Protein AF-A0A1G3PHC2-F1 (afdb_monomer_lite)

Radius of gyration: 15.05 Å; chains: 1; bounding box: 43×31×34 Å

Sequence (150 aa):
MSLSVSLIQSIQYLSQYYQNGKGAIKGEHRRKIEVTEQPFGSINLDPLIKAWDASEKEWDYLVTINSTLVFIEIHPATQKNIQDIIEKYKSLQKFIQQKIPQILIPNLKNKYVWISTSGMHFPKSGKGYKLLQKLKKLKIDNPREYISIP

Foldseek 3Di:
DAPQVVLQCVQPLRVVQKDWDCVQPDPVCNVQEAEDDDGKIKGQFQVSLCVVPVVAQGFGMWMTDHQEIEGEHEEAADLVCLVVVVRNVVSVVVCCVPRPVS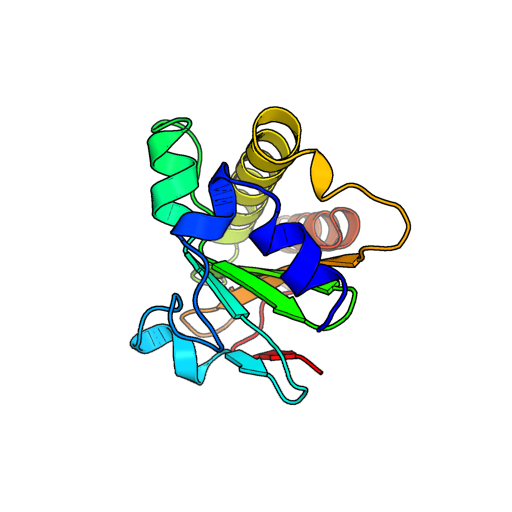QVDPSHHYAAEYEHPDDHDADPDDPSVVSVVVCVVVNYDRYHNHDYHD

pLDDT: mean 91.23, std 6.78, range [64.94, 98.12]

Structure (mmCIF, N/CA/C/O backbone):
data_AF-A0A1G3PHC2-F1
#
_entry.id   AF-A0A1G3PHC2-F1
#
loop_
_atom_site.group_PDB
_atom_site.id
_atom_site.type_symbol
_atom_site.label_atom_id
_atom_site.label_alt_id
_atom_site.label_comp_id
_atom_site.label_asym_id
_atom_site.label_entity_id
_atom_site.label_seq_id
_atom_site.pdbx_PDB_ins_code
_atom_site.Cartn_x
_atom_site.Cartn_y
_atom_site.Cartn_z
_atom_site.occupancy
_atom_site.B_iso_or_equiv
_atom_site.auth_seq_id
_atom_site.auth_comp_id
_atom_site.auth_asym_id
_atom_site.auth_atom_id
_atom_site.pdbx_PDB_model_num
ATOM 1 N N . MET A 1 1 ? -10.037 -5.383 19.199 1.00 64.94 1 MET A N 1
ATOM 2 C CA . MET A 1 1 ? -9.974 -4.933 17.788 1.00 64.94 1 MET A CA 1
ATOM 3 C C . MET A 1 1 ? -8.690 -4.131 17.616 1.00 64.94 1 MET A C 1
ATOM 5 O O . MET A 1 1 ? -8.364 -3.390 18.536 1.00 64.94 1 MET A O 1
ATOM 9 N N . SER A 1 2 ? -7.920 -4.324 16.542 1.00 84.44 2 SER A N 1
ATOM 10 C CA . SER A 1 2 ? -6.626 -3.641 16.360 1.00 84.44 2 SER A CA 1
ATOM 11 C C . SER A 1 2 ? -6.796 -2.176 15.924 1.00 84.44 2 SER A C 1
ATOM 13 O O . SER A 1 2 ? -7.797 -1.839 15.294 1.00 84.44 2 SER A O 1
ATOM 15 N N . LEU A 1 3 ? -5.819 -1.313 16.250 1.00 87.25 3 LEU A N 1
ATOM 16 C CA . LEU A 1 3 ? -5.851 0.134 15.957 1.00 87.25 3 LEU A CA 1
ATOM 17 C C . LEU A 1 3 ? -6.032 0.428 14.461 1.00 87.25 3 LEU A C 1
ATOM 19 O O . LEU A 1 3 ? -6.805 1.300 14.078 1.00 87.25 3 LEU A O 1
ATOM 23 N N . SER A 1 4 ? -5.307 -0.295 13.610 1.00 90.38 4 SER A N 1
ATOM 24 C CA . SER A 1 4 ? -5.391 -0.148 12.155 1.00 90.38 4 SER A CA 1
ATOM 25 C C . SER A 1 4 ? -6.760 -0.562 11.619 1.00 90.38 4 SER A C 1
ATOM 27 O O . SER A 1 4 ? -7.314 0.143 10.783 1.00 90.38 4 SER A O 1
ATOM 29 N N . VAL A 1 5 ? -7.331 -1.664 12.118 1.00 90.56 5 VAL A N 1
ATOM 30 C CA . VAL A 1 5 ? -8.654 -2.141 11.695 1.00 90.56 5 VAL A CA 1
ATOM 31 C C . VAL A 1 5 ? -9.735 -1.140 12.089 1.00 90.56 5 VAL A C 1
ATOM 33 O O . VAL A 1 5 ? -10.528 -0.750 11.236 1.00 90.56 5 VAL A O 1
ATOM 36 N N . SER A 1 6 ? -9.747 -0.682 13.345 1.00 91.00 6 SER A N 1
ATOM 37 C CA . SER A 1 6 ? -10.766 0.263 13.814 1.00 91.00 6 SER A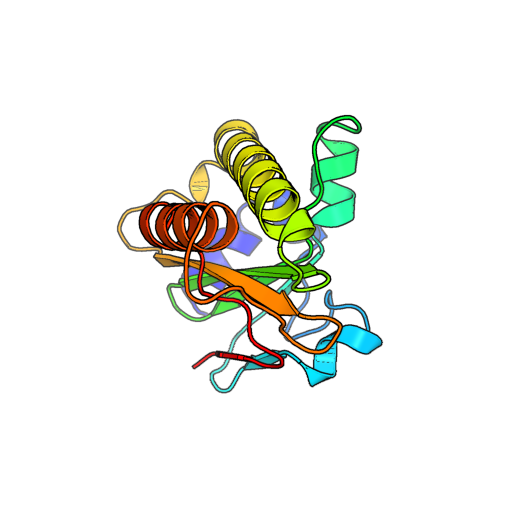 CA 1
ATOM 38 C C . SER A 1 6 ? -10.702 1.598 13.072 1.00 91.00 6 SER A C 1
ATOM 40 O O . SER A 1 6 ? -11.740 2.136 12.693 1.00 91.00 6 SER A O 1
ATOM 42 N N . LEU A 1 7 ? -9.496 2.109 12.803 1.00 93.94 7 LEU A N 1
ATOM 43 C CA . LEU A 1 7 ? -9.314 3.332 12.026 1.00 93.94 7 LEU A CA 1
ATOM 44 C C . LEU A 1 7 ? -9.797 3.172 10.580 1.00 93.94 7 LEU A C 1
ATOM 46 O O . LEU A 1 7 ? -10.488 4.034 10.054 1.00 93.94 7 LEU A O 1
ATOM 50 N N . ILE A 1 8 ? -9.451 2.070 9.921 1.00 94.62 8 ILE A N 1
ATOM 51 C CA . ILE A 1 8 ? -9.833 1.855 8.522 1.00 94.62 8 ILE A CA 1
ATOM 52 C C . ILE A 1 8 ? -11.347 1.683 8.384 1.00 94.62 8 ILE A C 1
ATOM 54 O O . ILE A 1 8 ? -11.940 2.196 7.438 1.00 94.62 8 ILE A O 1
ATOM 58 N N . GLN A 1 9 ? -11.987 1.031 9.353 1.00 93.00 9 GLN A N 1
ATOM 59 C CA . GLN A 1 9 ? -13.440 0.883 9.383 1.00 93.00 9 GLN A CA 1
ATOM 60 C C . GLN A 1 9 ? -14.184 2.183 9.723 1.00 93.00 9 GLN A C 1
ATOM 62 O O . GLN A 1 9 ? -15.343 2.318 9.335 1.00 93.00 9 GLN A O 1
ATOM 67 N N . SER A 1 10 ? -13.548 3.151 10.393 1.00 94.31 10 SER A N 1
ATOM 68 C CA . SER A 1 10 ? -14.163 4.463 10.647 1.00 94.31 10 SER A CA 1
ATOM 69 C C . SER A 1 10 ? -14.073 5.414 9.448 1.00 94.31 10 SER A C 1
ATOM 71 O O . SER A 1 10 ? -14.870 6.345 9.332 1.00 94.31 10 SER A O 1
ATOM 73 N N . ILE A 1 11 ? -13.144 5.174 8.518 1.00 94.62 11 ILE A N 1
ATOM 74 C CA . ILE A 1 11 ? -13.010 5.957 7.287 1.00 94.62 11 ILE A CA 1
ATOM 75 C C . ILE A 1 11 ? -14.015 5.432 6.257 1.00 94.62 11 ILE A C 1
ATOM 77 O O . ILE A 1 11 ? -13.762 4.426 5.598 1.00 94.62 11 ILE A O 1
ATOM 81 N N . GLN A 1 12 ? -15.131 6.144 6.061 1.00 92.31 12 GLN A N 1
ATOM 82 C CA . GLN A 1 12 ? -16.207 5.752 5.132 1.00 92.31 12 GLN A CA 1
ATOM 83 C C . GLN A 1 12 ? -15.702 5.409 3.719 1.00 92.31 12 GLN A C 1
ATOM 85 O O . GLN A 1 12 ? -16.199 4.486 3.077 1.00 92.31 12 GLN A O 1
ATOM 90 N N . TYR A 1 13 ? -14.684 6.129 3.237 1.00 91.88 13 TYR A N 1
ATOM 91 C CA . TYR A 1 13 ? -14.104 5.895 1.914 1.00 91.88 13 TYR A CA 1
ATOM 92 C C . TYR A 1 13 ? -13.461 4.502 1.778 1.00 91.88 13 TYR A C 1
ATOM 94 O O . TYR A 1 13 ? -13.440 3.940 0.688 1.00 91.88 13 TYR A O 1
ATOM 102 N N . LEU A 1 14 ? -12.967 3.932 2.881 1.00 94.88 14 LEU A N 1
ATOM 103 C CA . LEU A 1 14 ? -12.276 2.642 2.923 1.00 94.88 14 LEU A CA 1
ATOM 104 C C . LEU A 1 14 ? -13.149 1.516 3.477 1.00 94.88 14 LEU A C 1
ATOM 106 O O . LEU A 1 14 ? -13.042 0.382 3.015 1.00 94.88 14 LEU A O 1
ATOM 110 N N . SER A 1 15 ? -14.015 1.814 4.445 1.00 94.19 15 SER A N 1
ATOM 111 C CA . SER A 1 15 ? -14.763 0.812 5.207 1.00 94.19 15 SER A CA 1
ATOM 112 C C . SER A 1 15 ? -15.670 -0.058 4.338 1.00 94.19 15 SER A C 1
ATOM 114 O O . SER A 1 15 ? -15.744 -1.263 4.557 1.00 94.19 15 SER A O 1
ATOM 116 N N . GLN A 1 16 ? -16.279 0.513 3.297 1.00 93.69 16 GLN A N 1
ATOM 117 C CA . GLN A 1 16 ? -17.122 -0.223 2.345 1.00 93.69 16 GLN A CA 1
ATOM 118 C C . GLN A 1 16 ? -16.347 -1.244 1.488 1.00 93.69 16 GLN A C 1
ATOM 120 O O . GLN A 1 16 ? -16.941 -2.174 0.950 1.00 93.69 16 GLN A O 1
ATOM 125 N N . TYR A 1 17 ? -15.026 -1.081 1.359 1.00 95.75 17 TYR A N 1
ATOM 126 C CA . TYR A 1 17 ? -14.146 -1.974 0.595 1.00 95.75 17 TYR A CA 1
ATOM 127 C C . TYR A 1 17 ? -13.315 -2.897 1.490 1.00 95.75 17 TYR A C 1
ATOM 129 O O . TYR A 1 17 ? -12.583 -3.756 0.990 1.00 95.75 17 TYR A O 1
ATOM 137 N N . TYR A 1 18 ? -13.408 -2.712 2.807 1.00 96.62 18 TYR A N 1
ATOM 138 C CA . TYR A 1 18 ? -12.699 -3.517 3.782 1.00 96.62 18 TYR A CA 1
ATOM 139 C C . TYR A 1 18 ? -13.253 -4.938 3.809 1.00 96.62 18 TYR A C 1
ATOM 141 O O . TYR A 1 18 ? -14.455 -5.159 3.941 1.00 96.62 18 TYR A O 1
ATOM 149 N N . GLN A 1 19 ? -12.353 -5.913 3.747 1.00 97.12 19 GLN A N 1
ATOM 150 C CA . GLN A 1 19 ? -12.692 -7.315 3.932 1.00 97.12 19 GLN A CA 1
ATOM 151 C C . GLN A 1 19 ? -11.822 -7.931 5.022 1.00 97.12 19 GLN A C 1
ATOM 153 O O . GLN A 1 19 ? -10.610 -7.707 5.068 1.00 97.12 19 GLN A O 1
ATOM 158 N N . ASN A 1 20 ? -12.435 -8.753 5.875 1.00 95.69 20 ASN A N 1
ATOM 159 C CA . ASN A 1 20 ? -11.710 -9.530 6.878 1.00 95.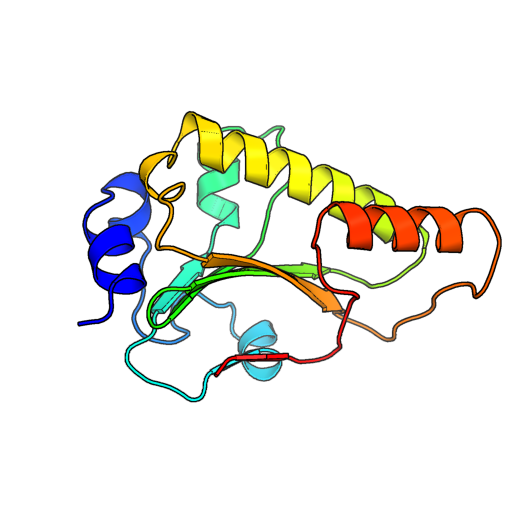69 20 ASN A CA 1
ATOM 160 C C . ASN A 1 20 ? -10.691 -10.463 6.202 1.00 95.69 20 ASN A C 1
ATOM 162 O O . ASN A 1 20 ? -10.953 -11.055 5.148 1.00 95.69 20 ASN A O 1
ATOM 166 N N . GLY A 1 21 ? -9.518 -10.611 6.816 1.00 95.62 21 GLY A N 1
ATOM 167 C CA . GLY A 1 21 ? -8.438 -11.428 6.275 1.00 95.62 21 GLY A CA 1
ATOM 168 C C . GLY A 1 21 ? -7.991 -10.977 4.877 1.00 95.62 21 GLY A C 1
ATOM 169 O O . GLY A 1 21 ? -7.880 -9.787 4.586 1.00 95.62 21 GLY A O 1
ATOM 170 N N . LYS A 1 22 ? -7.736 -11.939 3.979 1.00 96.62 22 LYS A N 1
ATOM 171 C CA . LYS A 1 22 ? -7.286 -11.701 2.588 1.00 96.62 22 LYS A CA 1
ATOM 172 C C . LYS A 1 22 ? -8.439 -11.532 1.586 1.00 96.62 22 LYS A C 1
ATOM 174 O O . LYS A 1 22 ? -8.221 -11.726 0.389 1.00 96.62 22 LYS A O 1
ATOM 179 N N . GLY A 1 23 ? -9.660 -11.244 2.045 1.00 96.94 23 GLY A N 1
ATOM 180 C CA . GLY A 1 23 ? -10.854 -11.221 1.193 1.00 96.94 23 GLY A CA 1
ATOM 181 C C . GLY A 1 23 ? -10.700 -10.344 -0.055 1.00 96.94 23 GLY A C 1
ATOM 182 O O . GLY A 1 23 ? -10.982 -10.806 -1.161 1.00 96.94 23 GLY A O 1
ATOM 183 N N . ALA A 1 24 ? -10.129 -9.146 0.098 1.00 97.06 24 ALA A N 1
ATOM 184 C CA . ALA A 1 24 ? -9.963 -8.191 -0.997 1.00 97.06 24 ALA A CA 1
ATOM 185 C C . ALA A 1 24 ? -8.767 -8.492 -1.923 1.00 97.06 24 ALA A C 1
ATOM 187 O O . ALA A 1 24 ? -8.628 -7.876 -2.978 1.00 97.06 24 ALA A O 1
ATOM 188 N N . ILE A 1 25 ? -7.892 -9.434 -1.556 1.00 97.12 25 ILE A N 1
ATOM 189 C CA . ILE A 1 25 ? -6.709 -9.789 -2.348 1.00 97.12 25 ILE A CA 1
ATOM 190 C C . ILE A 1 25 ? -7.116 -10.769 -3.453 1.00 97.12 25 ILE A C 1
ATOM 192 O O . ILE A 1 25 ? -7.692 -11.825 -3.163 1.00 97.12 25 ILE A O 1
ATOM 196 N N . LYS A 1 26 ? -6.774 -10.457 -4.714 1.00 95.50 26 LYS A N 1
ATOM 197 C CA . LYS A 1 26 ? -7.032 -11.332 -5.875 1.00 95.50 26 LYS A CA 1
ATOM 198 C C . LYS A 1 26 ? -6.430 -12.726 -5.650 1.00 95.50 26 LYS A C 1
ATOM 200 O O . LYS A 1 26 ? -5.328 -12.856 -5.118 1.00 95.50 26 LYS A O 1
ATOM 205 N N . GLY A 1 27 ? -7.148 -13.778 -6.054 1.00 93.81 27 GLY A N 1
ATOM 206 C CA . GLY A 1 27 ? -6.811 -15.172 -5.721 1.00 93.81 27 GLY A CA 1
ATOM 207 C C . GLY A 1 27 ? -5.375 -15.575 -6.076 1.00 93.81 27 GLY A C 1
ATOM 208 O O . GLY A 1 27 ? -4.676 -16.172 -5.259 1.00 93.81 27 GLY A O 1
ATOM 209 N N . GLU A 1 28 ? -4.896 -15.163 -7.249 1.00 92.31 28 GLU A N 1
ATOM 210 C CA . GLU A 1 28 ? -3.537 -15.441 -7.731 1.00 92.31 28 GLU A CA 1
ATOM 211 C C . GLU A 1 28 ? -2.426 -14.790 -6.885 1.00 92.31 28 GLU A C 1
ATOM 213 O O . GLU A 1 28 ? -1.300 -15.290 -6.835 1.00 92.31 28 GLU A O 1
ATOM 218 N N . HIS A 1 29 ? -2.753 -13.722 -6.159 1.00 95.12 29 HIS A N 1
ATOM 219 C CA . HIS A 1 29 ? -1.837 -12.970 -5.308 1.00 95.12 29 HIS A CA 1
ATOM 220 C C . HIS A 1 29 ? -1.820 -13.456 -3.857 1.00 95.12 29 HIS A C 1
ATOM 222 O O . HIS A 1 29 ? -0.816 -13.290 -3.164 1.00 95.12 29 HIS A O 1
ATOM 228 N N . ARG A 1 30 ? -2.894 -14.107 -3.390 1.00 94.38 30 ARG A N 1
ATOM 229 C CA . ARG A 1 30 ? -3.044 -14.534 -1.984 1.00 94.38 30 ARG A CA 1
ATOM 230 C C . ARG A 1 30 ? -1.904 -15.420 -1.487 1.00 94.38 30 ARG A C 1
ATOM 232 O O . ARG A 1 30 ? -1.542 -15.331 -0.317 1.00 94.38 30 ARG A O 1
ATOM 239 N N . ARG A 1 31 ? -1.333 -16.252 -2.366 1.00 93.31 31 ARG A N 1
ATOM 240 C CA . ARG A 1 31 ? -0.211 -17.153 -2.043 1.00 93.31 31 ARG A CA 1
ATOM 241 C C . ARG A 1 31 ? 1.120 -16.432 -1.807 1.00 93.31 31 ARG A C 1
ATOM 243 O O . ARG A 1 31 ? 2.027 -17.023 -1.244 1.00 93.31 31 ARG A O 1
ATOM 250 N N . LYS A 1 32 ? 1.247 -15.176 -2.246 1.00 94.44 32 LYS A N 1
ATOM 251 C CA . LYS A 1 32 ? 2.467 -14.365 -2.093 1.00 94.44 32 LYS A CA 1
ATOM 252 C C . LYS A 1 32 ? 2.480 -13.537 -0.807 1.00 94.44 32 LYS A C 1
ATOM 254 O O . LYS A 1 32 ? 3.505 -12.951 -0.479 1.00 94.44 32 LYS A O 1
ATOM 259 N N . ILE A 1 33 ? 1.352 -13.455 -0.104 1.00 95.50 33 ILE A N 1
ATOM 260 C CA . ILE A 1 33 ? 1.188 -12.631 1.093 1.00 95.50 33 ILE A CA 1
ATOM 261 C C . ILE A 1 33 ? 0.762 -13.554 2.217 1.00 95.50 33 ILE A C 1
ATOM 263 O O . ILE A 1 33 ? -0.356 -14.058 2.201 1.00 95.50 33 ILE A O 1
ATOM 267 N N . GLU A 1 34 ? 1.623 -13.772 3.194 1.00 95.44 34 GLU A N 1
ATOM 268 C CA . GLU A 1 34 ? 1.301 -14.435 4.449 1.00 95.44 34 GLU A CA 1
ATOM 269 C C . GLU A 1 34 ? 1.109 -13.384 5.543 1.00 95.44 34 GLU A C 1
ATOM 271 O O . GLU A 1 34 ? 1.783 -12.355 5.548 1.00 95.44 34 GLU A O 1
ATOM 276 N N . VAL A 1 35 ? 0.143 -13.620 6.429 1.00 94.31 35 VAL A N 1
ATOM 277 C CA . VAL A 1 35 ? -0.137 -12.758 7.579 1.00 94.31 35 VAL A CA 1
ATOM 278 C C . VAL A 1 35 ? -0.361 -13.673 8.771 1.00 94.31 35 VAL A C 1
ATOM 280 O O . VAL A 1 35 ? -1.231 -14.545 8.687 1.00 94.31 35 VAL A O 1
ATOM 283 N N . THR A 1 36 ? 0.444 -13.525 9.820 1.00 92.69 36 THR A N 1
ATOM 284 C CA . THR A 1 36 ? 0.481 -14.492 10.926 1.00 92.69 36 THR A CA 1
ATOM 285 C C . THR A 1 36 ? -0.389 -14.092 12.109 1.00 92.69 36 THR A C 1
ATOM 287 O O . THR A 1 36 ? -1.055 -14.946 12.691 1.00 92.69 36 THR A O 1
ATOM 290 N N . GLU A 1 37 ? -0.444 -12.809 12.449 1.00 92.25 37 GLU A N 1
ATOM 291 C CA . GLU A 1 37 ? -1.227 -12.298 13.564 1.00 92.25 37 GLU A CA 1
ATOM 292 C C . GLU A 1 37 ? -2.644 -11.915 13.128 1.00 92.25 37 GLU A C 1
ATOM 294 O O . GLU A 1 37 ? -2.949 -11.606 11.971 1.00 92.25 37 GLU A O 1
ATOM 299 N N . GLN A 1 38 ? -3.546 -11.965 14.103 1.00 90.31 38 GLN A N 1
ATOM 300 C CA . GLN A 1 38 ? -4.965 -11.679 13.954 1.00 90.31 38 GLN A CA 1
ATOM 301 C C . GLN A 1 38 ? -5.399 -10.681 15.037 1.00 90.31 38 GLN A C 1
ATOM 303 O O . GLN A 1 38 ? -4.848 -10.702 16.138 1.00 90.31 38 GLN A O 1
ATOM 308 N N . PRO A 1 39 ? -6.424 -9.847 14.790 1.00 92.25 39 PRO A N 1
ATOM 309 C CA . PRO A 1 39 ? -7.192 -9.744 13.551 1.00 92.25 39 PRO A CA 1
ATOM 310 C C . PRO A 1 39 ? -6.498 -8.867 12.498 1.00 92.25 39 PRO A C 1
ATOM 312 O O . PRO A 1 39 ? -5.935 -7.816 12.823 1.00 92.25 39 PRO A O 1
ATOM 315 N N . PHE A 1 40 ? -6.637 -9.252 11.227 1.00 95.88 40 PHE A N 1
ATOM 316 C CA . PHE A 1 40 ? -6.225 -8.439 10.083 1.00 95.88 40 PHE A CA 1
ATOM 317 C C . PHE A 1 40 ? -7.317 -8.338 9.013 1.00 95.88 40 PHE A C 1
ATOM 319 O O . PHE A 1 40 ? -8.260 -9.132 8.974 1.00 95.88 40 PHE A O 1
ATOM 326 N N . GLY A 1 41 ? -7.173 -7.367 8.113 1.00 96.75 41 GLY A N 1
ATOM 327 C CA . GLY A 1 41 ? -8.024 -7.246 6.931 1.00 96.75 41 GLY A CA 1
ATOM 328 C C . GLY A 1 41 ? -7.301 -6.659 5.736 1.00 96.75 41 GLY A C 1
ATOM 329 O O . GLY A 1 41 ? -6.128 -6.288 5.822 1.00 96.75 41 GLY A O 1
ATOM 330 N N . SER A 1 42 ? -8.004 -6.603 4.611 1.00 98.12 42 SER A N 1
ATOM 331 C CA . SER A 1 42 ? -7.464 -6.160 3.332 1.00 98.12 42 SER A CA 1
ATOM 332 C C . SER A 1 42 ? -8.441 -5.286 2.552 1.00 98.12 42 SER A C 1
ATOM 334 O O . SER A 1 42 ? -9.657 -5.409 2.689 1.00 98.12 42 SER A O 1
ATOM 336 N N . ILE A 1 43 ? -7.878 -4.419 1.713 1.00 98.12 43 ILE A N 1
ATOM 337 C CA . ILE A 1 43 ? -8.572 -3.570 0.741 1.00 98.12 43 ILE A CA 1
ATOM 338 C C . ILE A 1 43 ? -7.836 -3.682 -0.596 1.00 98.12 43 ILE A C 1
ATOM 340 O O . ILE A 1 43 ? -6.605 -3.659 -0.631 1.00 98.12 43 ILE A O 1
ATOM 344 N N . ASN A 1 44 ? -8.591 -3.783 -1.690 1.00 97.44 44 ASN A N 1
ATOM 345 C CA . ASN A 1 44 ? -8.083 -3.612 -3.049 1.00 97.44 44 ASN A CA 1
ATOM 346 C C . ASN A 1 44 ? -8.119 -2.119 -3.385 1.00 97.44 44 ASN A C 1
ATOM 348 O O . ASN A 1 44 ? -9.205 -1.552 -3.447 1.00 97.44 44 ASN A O 1
ATOM 352 N N . LEU A 1 45 ? -6.959 -1.485 -3.543 1.00 96.69 45 LEU A N 1
ATOM 353 C CA . LEU A 1 45 ? -6.842 -0.039 -3.745 1.00 96.69 45 LEU A CA 1
ATOM 354 C C . LEU A 1 45 ? -6.991 0.378 -5.212 1.00 96.69 45 LEU A C 1
ATOM 356 O O . LEU A 1 45 ? -7.381 1.517 -5.458 1.00 96.69 45 LEU A O 1
ATOM 360 N N . ASP A 1 46 ? -6.745 -0.527 -6.161 1.00 93.00 46 ASP A N 1
ATOM 361 C CA . ASP A 1 46 ? -6.882 -0.287 -7.604 1.00 93.00 46 ASP A CA 1
ATOM 362 C C . ASP A 1 46 ? -8.217 0.412 -7.966 1.00 93.00 46 ASP A C 1
ATOM 364 O O . ASP A 1 46 ? -8.185 1.554 -8.440 1.00 93.00 46 ASP A O 1
ATOM 368 N N . PRO A 1 47 ? -9.402 -0.161 -7.659 1.00 93.00 47 PRO A N 1
ATOM 369 C CA . PRO A 1 47 ? -10.671 0.480 -8.002 1.00 93.00 47 PRO A CA 1
ATOM 370 C C . PRO A 1 47 ? -10.887 1.824 -7.293 1.00 93.00 47 PRO A C 1
ATOM 372 O O . PRO A 1 47 ? -11.558 2.694 -7.842 1.00 93.00 47 PRO A O 1
ATOM 375 N N . LEU A 1 48 ? -10.317 2.025 -6.100 1.00 94.50 48 LEU A N 1
ATOM 376 C CA . LEU A 1 48 ? -10.465 3.273 -5.344 1.00 94.50 48 LEU A CA 1
ATOM 377 C C . LEU A 1 48 ? -9.627 4.393 -5.962 1.00 94.50 48 LEU A C 1
ATOM 379 O O . LEU A 1 48 ? -10.111 5.513 -6.101 1.00 94.50 48 LEU A O 1
ATOM 383 N N . ILE A 1 49 ? -8.384 4.091 -6.343 1.00 93.38 49 ILE A N 1
ATOM 384 C CA .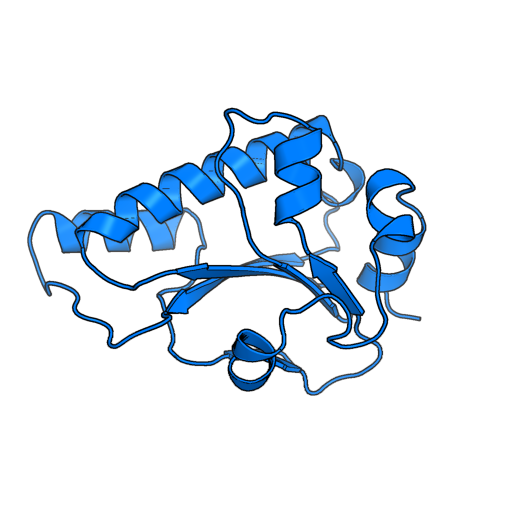 ILE A 1 49 ? -7.490 5.056 -6.988 1.00 93.38 49 ILE A CA 1
ATOM 385 C C . ILE A 1 49 ? -8.049 5.425 -8.363 1.00 93.38 49 ILE A C 1
ATOM 387 O O . ILE A 1 49 ? -8.169 6.612 -8.651 1.00 93.38 49 ILE A O 1
ATOM 391 N N . LYS A 1 50 ? -8.505 4.443 -9.154 1.00 92.12 50 LYS A N 1
ATOM 392 C CA . LYS A 1 50 ? -9.168 4.689 -10.446 1.00 92.12 50 LYS A CA 1
ATOM 393 C C . LYS A 1 50 ? -10.428 5.547 -10.326 1.00 92.12 50 LYS A C 1
ATOM 395 O O . LYS A 1 50 ? -10.656 6.414 -11.164 1.00 92.12 50 LYS A O 1
ATOM 400 N N . ALA A 1 51 ? -11.258 5.296 -9.312 1.00 92.81 51 ALA A N 1
ATOM 401 C CA . ALA A 1 51 ? -12.476 6.072 -9.080 1.00 92.81 51 ALA A CA 1
ATOM 402 C C . ALA A 1 51 ? -12.179 7.498 -8.592 1.00 92.81 51 ALA A C 1
ATOM 404 O O . ALA A 1 51 ? -12.975 8.406 -8.828 1.00 92.81 51 ALA A O 1
ATOM 405 N N . TRP A 1 52 ? -11.055 7.703 -7.900 1.00 93.81 52 TRP A N 1
ATOM 406 C CA . TRP A 1 52 ? -10.595 9.031 -7.505 1.00 93.81 52 TRP A CA 1
ATOM 407 C C . TRP A 1 52 ? -10.032 9.821 -8.691 1.00 93.81 52 TRP A C 1
ATOM 409 O O . TRP A 1 52 ? -10.443 10.965 -8.889 1.00 93.81 52 TRP A O 1
ATOM 419 N N . ASP A 1 53 ? -9.110 9.228 -9.450 1.00 92.19 53 ASP A N 1
ATOM 420 C CA . ASP A 1 53 ? -8.492 9.825 -10.631 1.00 92.19 53 ASP A CA 1
ATOM 421 C C . ASP A 1 53 ? -8.018 8.721 -11.588 1.00 92.19 53 ASP A C 1
ATOM 423 O O . ASP A 1 53 ? -7.037 8.021 -11.333 1.00 92.19 53 ASP A O 1
ATOM 427 N N . ALA A 1 54 ? -8.704 8.582 -12.724 1.00 90.69 54 ALA A N 1
ATOM 428 C CA . ALA A 1 54 ? -8.406 7.557 -13.722 1.00 90.69 54 ALA A CA 1
ATOM 429 C C . ALA A 1 54 ? -7.045 7.745 -14.426 1.00 90.69 54 ALA A C 1
ATOM 431 O O . ALA A 1 54 ? -6.585 6.830 -15.110 1.00 90.69 54 ALA A O 1
ATOM 432 N N . SER A 1 55 ? -6.413 8.918 -14.298 1.00 89.06 55 SER A N 1
ATOM 433 C CA . SER A 1 55 ? -5.085 9.192 -14.856 1.00 89.06 55 SER A CA 1
ATOM 434 C C . SER A 1 55 ? -3.938 8.774 -13.929 1.00 89.06 55 SER A C 1
ATOM 436 O O . SER A 1 55 ? -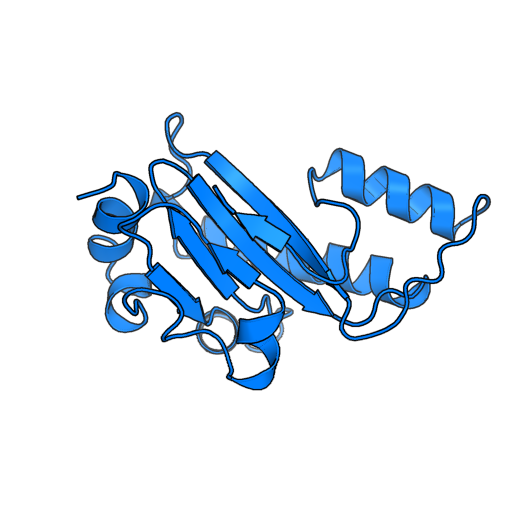2.803 8.603 -14.388 1.00 89.06 55 SER A O 1
ATOM 438 N N . GLU A 1 56 ? -4.218 8.593 -12.637 1.00 89.94 56 GLU A N 1
ATOM 439 C CA . GLU A 1 56 ? -3.223 8.208 -11.641 1.00 89.94 56 GLU A CA 1
ATOM 440 C C . GLU A 1 56 ? -2.888 6.713 -11.733 1.00 89.94 56 GLU A C 1
ATOM 442 O O . GLU A 1 56 ? -3.678 5.876 -12.174 1.00 89.94 56 GLU A O 1
ATOM 447 N N . LYS A 1 57 ? -1.665 6.357 -11.331 1.00 90.38 57 LYS A N 1
ATOM 448 C CA . LYS A 1 57 ? -1.206 4.970 -11.374 1.00 90.38 57 LYS A CA 1
ATOM 449 C C . LYS A 1 57 ? -1.720 4.202 -10.158 1.00 90.38 57 LYS A C 1
ATOM 451 O O . LYS A 1 57 ? -1.618 4.660 -9.023 1.00 90.38 57 LYS A O 1
ATOM 456 N N . GLU A 1 58 ? -2.225 3.003 -10.414 1.00 91.75 58 GLU A N 1
ATOM 457 C CA . GLU A 1 58 ? -2.790 2.122 -9.393 1.00 91.75 58 GLU A CA 1
ATOM 458 C C . GLU A 1 58 ? -1.734 1.603 -8.415 1.00 91.75 58 GLU A C 1
ATOM 460 O O . GLU A 1 58 ? -0.578 1.371 -8.784 1.00 91.75 58 GLU A O 1
ATOM 465 N N . TRP A 1 59 ? -2.184 1.364 -7.187 1.00 96.00 59 TRP A N 1
ATOM 466 C CA . TRP A 1 59 ? -1.501 0.557 -6.185 1.00 96.00 59 TRP A CA 1
ATOM 467 C C . TRP A 1 59 ? -2.421 -0.603 -5.820 1.00 96.00 59 TRP A C 1
ATOM 469 O O . TRP A 1 59 ? -3.625 -0.388 -5.692 1.00 96.00 59 TRP A O 1
ATOM 479 N N . ASP A 1 60 ? -1.896 -1.815 -5.656 1.00 96.81 60 ASP A N 1
ATOM 480 C CA . ASP A 1 60 ? -2.780 -2.983 -5.594 1.00 96.81 60 ASP A CA 1
ATOM 481 C C . ASP A 1 60 ? -3.556 -3.126 -4.275 1.00 96.81 60 ASP A C 1
ATOM 483 O O . ASP A 1 60 ? -4.787 -3.150 -4.275 1.00 96.81 60 ASP A O 1
ATOM 487 N N . TYR A 1 61 ? -2.869 -3.257 -3.136 1.00 98.06 61 TYR A N 1
ATOM 488 C CA . TYR A 1 61 ? -3.524 -3.634 -1.878 1.00 98.06 61 TYR A CA 1
ATOM 489 C C . TYR A 1 61 ? -3.085 -2.799 -0.684 1.00 98.06 61 TYR A C 1
ATOM 491 O O . TYR A 1 61 ? -1.957 -2.311 -0.597 1.00 98.06 61 TYR A O 1
ATOM 499 N N . LEU A 1 62 ? -3.980 -2.735 0.296 1.00 97.81 62 LEU A N 1
ATOM 500 C CA . LEU A 1 62 ? -3.699 -2.336 1.665 1.00 97.81 62 LEU A CA 1
ATOM 501 C C . LEU A 1 62 ? -4.074 -3.486 2.602 1.00 97.81 62 LEU A C 1
ATOM 503 O O . LEU A 1 62 ? -5.181 -4.010 2.519 1.00 97.81 62 LEU A O 1
ATOM 507 N N . VAL A 1 63 ? -3.171 -3.852 3.509 1.00 97.75 63 VAL A N 1
ATOM 508 C CA . VAL A 1 63 ? -3.404 -4.805 4.601 1.00 97.75 63 VAL A CA 1
ATOM 509 C C . VAL A 1 63 ? -3.304 -4.080 5.940 1.00 97.75 63 VAL A C 1
ATOM 511 O O . VAL A 1 63 ? -2.363 -3.324 6.177 1.00 97.75 63 VAL A O 1
ATOM 514 N N . THR A 1 64 ? -4.270 -4.314 6.824 1.00 96.50 64 THR A N 1
ATOM 515 C CA . THR A 1 64 ? -4.349 -3.695 8.154 1.00 96.50 64 THR A CA 1
ATOM 516 C C . THR A 1 64 ? -4.006 -4.731 9.216 1.00 96.50 64 THR A C 1
ATOM 518 O O . THR A 1 64 ? -4.693 -5.750 9.293 1.00 96.50 64 THR A O 1
ATOM 521 N N . ILE A 1 65 ? -2.998 -4.482 10.048 1.00 94.75 65 ILE A N 1
ATOM 522 C CA . ILE A 1 65 ? -2.618 -5.391 11.134 1.00 94.75 65 ILE A CA 1
ATOM 523 C C . ILE A 1 65 ? -2.062 -4.618 12.326 1.00 94.75 65 ILE A C 1
ATOM 525 O O . ILE A 1 65 ? -1.191 -3.761 12.173 1.00 94.75 65 ILE A O 1
ATOM 529 N N . ASN A 1 66 ? -2.572 -4.887 13.530 1.00 92.62 66 ASN A N 1
ATOM 530 C CA . ASN A 1 66 ? -2.178 -4.178 14.755 1.00 92.62 66 ASN A CA 1
ATOM 531 C C . ASN A 1 66 ? -2.194 -2.653 14.573 1.00 92.62 66 ASN A C 1
ATOM 533 O O . ASN A 1 66 ? -3.241 -2.086 14.268 1.00 92.62 66 ASN A O 1
ATOM 537 N N . SER A 1 67 ? -1.040 -2.000 14.705 1.00 94.12 67 SER A N 1
ATOM 538 C CA . SER A 1 67 ? -0.839 -0.564 14.474 1.00 94.12 67 SER A CA 1
ATOM 539 C C . SER A 1 67 ? -0.080 -0.283 13.169 1.00 94.12 67 SER A C 1
ATOM 541 O O . SER A 1 67 ? 0.673 0.686 13.082 1.00 94.12 67 SER A O 1
ATOM 543 N N . THR A 1 68 ? -0.223 -1.153 12.166 1.00 95.38 68 THR A N 1
ATOM 544 C CA . THR A 1 68 ? 0.483 -1.072 10.882 1.00 95.38 68 THR A CA 1
ATOM 545 C C . THR A 1 68 ? -0.485 -1.168 9.702 1.00 95.38 68 THR A C 1
ATOM 547 O O . THR A 1 68 ? -1.357 -2.033 9.652 1.00 95.38 68 THR A O 1
ATOM 550 N N . LEU A 1 69 ? -0.281 -0.293 8.723 1.00 97.06 69 LEU A N 1
ATOM 551 C CA . LEU A 1 69 ? -0.834 -0.374 7.380 1.00 97.06 69 LEU A CA 1
ATOM 552 C C . LEU A 1 69 ? 0.273 -0.824 6.428 1.00 97.06 69 LEU A C 1
ATOM 554 O O . LEU A 1 69 ? 1.315 -0.174 6.318 1.00 97.06 69 LEU A O 1
ATOM 558 N N . VAL A 1 70 ? 0.067 -1.951 5.755 1.00 97.50 70 VAL A N 1
ATOM 559 C CA . VAL A 1 70 ? 1.006 -2.496 4.774 1.00 97.50 70 VAL A CA 1
ATOM 560 C C . VAL A 1 70 ? 0.416 -2.303 3.385 1.00 97.50 70 VAL A C 1
ATOM 562 O O . VAL A 1 70 ? -0.520 -2.994 2.991 1.00 97.50 70 VAL A O 1
ATOM 565 N N . PHE A 1 71 ? 0.967 -1.349 2.647 1.00 98.00 71 PHE A N 1
ATOM 566 C CA . PHE A 1 71 ? 0.648 -1.092 1.251 1.00 98.00 71 PHE A CA 1
ATOM 567 C C . PHE A 1 71 ? 1.474 -2.033 0.383 1.00 98.00 71 PHE A C 1
ATOM 569 O O . PHE A 1 71 ? 2.702 -1.989 0.419 1.00 98.00 71 PHE A O 1
ATOM 576 N N . ILE A 1 72 ? 0.809 -2.885 -0.390 1.00 97.81 72 ILE A N 1
ATOM 577 C CA . ILE A 1 72 ? 1.443 -3.946 -1.171 1.00 97.81 72 ILE A CA 1
ATOM 578 C C . ILE A 1 72 ? 1.187 -3.690 -2.647 1.00 97.81 72 ILE A C 1
ATOM 580 O O . ILE A 1 72 ? 0.038 -3.593 -3.062 1.00 97.81 72 ILE A O 1
ATOM 584 N N . GLU A 1 73 ? 2.264 -3.615 -3.412 1.00 97.06 73 GLU A N 1
ATOM 585 C CA . GLU A 1 73 ? 2.255 -3.541 -4.867 1.00 97.06 73 GLU A CA 1
ATOM 586 C C . GLU A 1 73 ? 2.762 -4.858 -5.445 1.00 97.06 73 GLU A C 1
ATOM 588 O O . GLU A 1 73 ? 3.812 -5.351 -5.027 1.00 97.06 73 GLU A O 1
ATOM 593 N N . ILE A 1 74 ? 2.048 -5.425 -6.412 1.00 95.19 74 ILE A N 1
ATOM 594 C CA . ILE A 1 74 ? 2.399 -6.669 -7.089 1.00 95.19 74 ILE A CA 1
ATOM 595 C C . ILE A 1 74 ? 2.710 -6.363 -8.552 1.00 95.19 74 ILE A C 1
ATOM 597 O O . ILE A 1 74 ? 1.835 -6.171 -9.390 1.00 95.19 74 ILE A O 1
ATOM 601 N N . HIS A 1 75 ? 3.999 -6.335 -8.883 1.00 93.06 75 HIS A N 1
ATOM 602 C CA . HIS A 1 75 ? 4.444 -5.846 -10.185 1.00 93.06 75 HIS A CA 1
ATOM 603 C C . HIS A 1 75 ? 5.757 -6.506 -10.625 1.00 93.06 75 HIS A C 1
ATOM 605 O O . HIS A 1 75 ? 6.595 -6.774 -9.762 1.00 93.06 75 HIS A O 1
ATOM 611 N N . PRO A 1 76 ? 5.999 -6.753 -11.927 1.00 90.88 76 PRO A N 1
ATOM 612 C CA . PRO A 1 76 ? 7.249 -7.351 -12.397 1.00 90.88 76 PRO A CA 1
ATOM 613 C C . PRO A 1 76 ? 8.493 -6.594 -11.923 1.00 90.88 76 PRO A C 1
ATOM 615 O O . PRO A 1 76 ? 8.569 -5.375 -12.048 1.00 90.88 76 PRO A O 1
ATOM 618 N N . ALA A 1 77 ? 9.495 -7.315 -11.421 1.00 85.75 77 ALA A N 1
ATOM 619 C CA . ALA A 1 77 ? 10.718 -6.748 -10.857 1.00 85.75 77 ALA A CA 1
ATOM 620 C C . ALA A 1 77 ? 11.886 -6.696 -11.852 1.00 85.75 77 ALA A C 1
ATOM 622 O O . ALA A 1 77 ? 12.899 -7.382 -11.693 1.00 85.75 77 ALA A O 1
ATOM 623 N N . THR A 1 78 ? 11.755 -5.844 -12.874 1.00 81.69 78 THR A N 1
ATOM 624 C CA . THR A 1 78 ? 12.855 -5.516 -13.798 1.00 81.69 78 THR A CA 1
ATOM 625 C C . THR A 1 78 ? 13.354 -4.082 -13.601 1.00 81.69 78 THR A C 1
ATOM 627 O O . THR A 1 78 ? 12.690 -3.250 -12.982 1.00 81.69 78 THR A O 1
ATOM 630 N N . GLN A 1 79 ? 14.522 -3.748 -14.163 1.00 75.38 79 GLN A N 1
ATOM 631 C CA . GLN A 1 79 ? 15.067 -2.387 -14.098 1.00 75.38 79 GLN A CA 1
ATOM 632 C C . GLN A 1 79 ? 14.099 -1.320 -14.642 1.00 75.38 79 GLN A C 1
ATOM 634 O O . GLN A 1 79 ? 14.057 -0.218 -14.093 1.00 75.38 79 GLN A O 1
ATOM 639 N N . LYS A 1 80 ? 13.339 -1.625 -15.704 1.00 78.06 80 LYS A N 1
ATOM 640 C CA . LYS A 1 80 ? 12.374 -0.681 -16.297 1.00 78.06 80 LYS A CA 1
ATOM 641 C C . LYS A 1 80 ? 11.232 -0.377 -15.322 1.00 78.06 80 LYS A C 1
ATOM 643 O O . LYS A 1 80 ? 10.844 0.776 -15.184 1.00 78.06 80 LYS A O 1
ATOM 648 N N . ASN A 1 81 ? 10.810 -1.382 -14.558 1.00 86.31 81 ASN A N 1
ATOM 649 C CA . ASN A 1 81 ? 9.699 -1.277 -13.617 1.00 86.31 81 ASN A CA 1
ATOM 650 C C . ASN A 1 81 ? 10.018 -0.468 -12.354 1.00 86.31 81 ASN A C 1
ATOM 652 O O . ASN A 1 81 ? 9.100 -0.054 -11.656 1.00 86.31 81 ASN A O 1
ATOM 656 N N . ILE A 1 82 ? 11.293 -0.203 -12.034 1.00 87.06 82 ILE A N 1
ATOM 657 C CA . ILE A 1 82 ? 11.616 0.595 -10.838 1.00 87.06 82 ILE A CA 1
ATOM 658 C C . ILE A 1 82 ? 11.033 2.010 -10.957 1.00 87.06 82 ILE A C 1
ATOM 660 O O . ILE A 1 82 ? 10.567 2.574 -9.968 1.00 87.06 82 ILE A O 1
ATOM 664 N N . GLN A 1 83 ? 11.062 2.592 -12.159 1.00 88.50 83 GLN A N 1
ATOM 665 C CA . GLN A 1 83 ? 10.473 3.907 -12.394 1.00 88.50 83 GLN A CA 1
ATOM 666 C C . GLN A 1 83 ? 8.945 3.856 -12.244 1.00 88.50 83 GLN A C 1
ATOM 668 O O . GLN A 1 83 ? 8.393 4.712 -11.554 1.00 88.50 83 GLN A O 1
ATOM 673 N N . ASP A 1 84 ? 8.300 2.814 -12.775 1.00 91.50 84 ASP A N 1
ATOM 674 C CA . ASP A 1 84 ? 6.854 2.598 -12.638 1.00 91.50 84 ASP A CA 1
ATOM 675 C C . ASP A 1 84 ? 6.440 2.492 -11.163 1.00 91.50 84 ASP A C 1
ATOM 677 O O . ASP A 1 84 ? 5.487 3.141 -10.742 1.00 91.50 84 ASP A O 1
ATOM 681 N N . ILE A 1 85 ? 7.199 1.757 -10.341 1.00 93.31 85 ILE A N 1
ATOM 682 C CA . ILE A 1 85 ? 6.962 1.652 -8.891 1.00 93.31 85 ILE A CA 1
ATOM 683 C C . ILE A 1 85 ? 7.081 3.011 -8.197 1.00 93.31 85 ILE A C 1
ATOM 685 O O . ILE A 1 85 ? 6.289 3.329 -7.311 1.00 93.31 85 ILE A O 1
ATOM 689 N N . ILE A 1 86 ? 8.055 3.837 -8.588 1.00 92.38 86 ILE A N 1
ATOM 690 C CA . ILE A 1 86 ? 8.213 5.185 -8.025 1.00 92.38 86 ILE A CA 1
ATOM 691 C C . ILE A 1 86 ? 7.020 6.072 -8.397 1.00 92.38 86 ILE A C 1
ATOM 693 O O . ILE A 1 86 ? 6.583 6.878 -7.576 1.00 92.38 86 ILE A O 1
ATOM 697 N N . GLU A 1 87 ? 6.510 5.963 -9.621 1.00 93.19 87 GLU A N 1
ATOM 698 C CA . GLU A 1 87 ? 5.344 6.721 -10.082 1.00 93.19 87 GLU A CA 1
ATOM 699 C C . GLU A 1 87 ? 4.066 6.261 -9.383 1.00 93.19 87 GLU A C 1
ATOM 701 O O . GLU A 1 87 ? 3.380 7.095 -8.796 1.00 93.19 87 GLU A O 1
ATOM 706 N N . LYS A 1 88 ? 3.833 4.948 -9.306 1.00 95.25 88 LYS A N 1
ATOM 707 C CA . LYS A 1 88 ? 2.762 4.336 -8.507 1.00 95.25 88 LYS A CA 1
ATOM 708 C C . LYS A 1 88 ? 2.798 4.776 -7.050 1.00 95.25 88 LYS A C 1
ATOM 710 O O . LYS A 1 88 ? 1.779 5.159 -6.485 1.00 95.25 88 LYS A O 1
ATOM 715 N N . TYR A 1 89 ? 3.984 4.807 -6.446 1.00 96.44 89 TYR A N 1
ATOM 716 C CA . TYR A 1 89 ? 4.138 5.287 -5.078 1.00 96.44 89 TYR A CA 1
ATOM 717 C C . TYR A 1 89 ? 3.737 6.760 -4.944 1.00 96.44 89 TYR A C 1
ATOM 719 O O . TYR A 1 89 ? 3.061 7.124 -3.986 1.00 96.44 89 TYR A O 1
ATOM 727 N N . LYS A 1 90 ? 4.111 7.622 -5.898 1.00 95.62 90 LYS A N 1
ATOM 728 C CA . LYS A 1 90 ? 3.687 9.031 -5.885 1.00 95.62 90 LYS A CA 1
ATOM 729 C C . LYS A 1 90 ? 2.169 9.164 -6.006 1.00 95.62 90 LYS A C 1
ATOM 731 O O . LYS A 1 90 ? 1.597 9.953 -5.257 1.00 95.62 90 LYS A O 1
ATOM 736 N N . SER A 1 91 ? 1.538 8.398 -6.895 1.00 96.38 91 SER A N 1
ATOM 737 C CA . SER A 1 91 ? 0.077 8.340 -7.031 1.00 96.38 91 SER A CA 1
ATOM 738 C C . SER A 1 91 ? -0.581 7.911 -5.718 1.00 96.38 91 SER A C 1
ATOM 740 O O . SER A 1 91 ? -1.468 8.604 -5.221 1.00 96.38 91 SER A O 1
ATOM 742 N N . LEU A 1 92 ? -0.061 6.860 -5.071 1.00 97.38 92 LEU A N 1
ATOM 743 C CA . LEU A 1 92 ? -0.514 6.422 -3.750 1.00 97.38 92 LEU A CA 1
ATOM 744 C C . LEU A 1 92 ? -0.359 7.522 -2.688 1.00 97.38 92 LEU A C 1
ATOM 746 O O . LEU A 1 92 ? -1.278 7.750 -1.906 1.00 97.38 92 LEU A O 1
ATOM 750 N N . GLN A 1 93 ? 0.775 8.229 -2.643 1.00 97.06 93 GLN A N 1
ATOM 751 C CA . GLN A 1 93 ? 0.972 9.310 -1.670 1.00 97.06 93 GLN A CA 1
ATOM 752 C C . GLN A 1 93 ? -0.034 10.450 -1.866 1.00 97.06 93 GLN A C 1
ATOM 754 O O . GLN A 1 93 ? -0.583 10.946 -0.883 1.00 97.06 93 GLN A O 1
ATOM 759 N N . LYS A 1 94 ? -0.312 10.845 -3.115 1.00 96.81 94 LYS A N 1
ATOM 760 C CA . LYS A 1 94 ? -1.340 11.853 -3.408 1.00 96.81 94 LYS A CA 1
ATOM 761 C C . LYS A 1 94 ? -2.729 11.371 -2.987 1.00 96.81 94 LYS A C 1
ATOM 763 O O . LYS A 1 94 ? -3.443 12.122 -2.326 1.00 96.81 94 LYS A O 1
ATOM 768 N N . PHE A 1 95 ? -3.080 10.123 -3.310 1.00 96.25 95 PHE A N 1
ATOM 769 C CA . PHE A 1 95 ? -4.340 9.508 -2.889 1.00 96.25 95 PHE A CA 1
ATOM 770 C C . PHE A 1 95 ? -4.494 9.561 -1.366 1.00 96.25 95 PHE A C 1
ATOM 772 O O . PHE A 1 95 ? -5.516 10.021 -0.858 1.00 96.25 95 PHE A O 1
ATOM 779 N N . ILE A 1 96 ? -3.448 9.168 -0.631 1.00 96.56 96 ILE A N 1
ATOM 780 C CA . ILE A 1 96 ? -3.447 9.206 0.832 1.00 96.56 96 ILE A CA 1
ATOM 781 C C . ILE A 1 96 ? -3.675 10.630 1.339 1.00 96.56 96 ILE A C 1
ATOM 783 O O . ILE A 1 96 ? -4.554 10.844 2.167 1.00 96.56 96 ILE A O 1
ATOM 787 N N . GLN A 1 97 ? -2.930 11.607 0.823 1.00 96.56 97 GLN A N 1
ATOM 788 C CA . GLN A 1 97 ? -3.030 12.999 1.265 1.00 96.56 97 GLN A CA 1
ATOM 789 C C . GLN A 1 97 ? -4.402 13.623 0.986 1.00 96.56 97 GLN A C 1
ATOM 791 O O . GLN A 1 97 ? -4.871 14.431 1.783 1.00 96.56 97 GLN A O 1
ATOM 796 N N . GLN A 1 98 ? -5.046 13.267 -0.127 1.00 95.88 98 GLN A N 1
ATOM 797 C CA . GLN A 1 98 ? -6.284 13.918 -0.561 1.00 95.88 98 GLN A CA 1
ATOM 798 C C . GLN A 1 98 ? -7.560 13.196 -0.124 1.00 95.88 98 GLN A C 1
ATOM 800 O O . GLN A 1 98 ? -8.581 13.850 0.082 1.00 95.88 98 GLN A O 1
ATOM 805 N N . LYS A 1 99 ? -7.541 11.861 -0.027 1.00 94.94 99 LYS A N 1
ATOM 806 C CA . LYS A 1 99 ? -8.752 11.059 0.217 1.00 94.94 99 LYS A CA 1
ATOM 807 C C . LYS A 1 99 ? -8.793 10.399 1.577 1.00 94.94 99 LYS A C 1
ATOM 809 O O . LYS A 1 99 ? -9.878 10.273 2.137 1.00 94.94 99 LYS A O 1
ATOM 814 N N . ILE A 1 100 ? -7.642 9.999 2.107 1.00 95.44 100 ILE A N 1
ATOM 815 C CA . ILE A 1 100 ? -7.569 9.280 3.381 1.00 95.44 100 ILE A CA 1
ATOM 816 C C . ILE A 1 100 ? -6.488 9.836 4.326 1.00 95.44 100 ILE A C 1
ATOM 818 O O . ILE A 1 100 ? -5.770 9.049 4.946 1.00 95.44 100 ILE A O 1
ATOM 822 N N . PRO A 1 101 ? -6.346 11.169 4.498 1.00 96.62 101 PRO A N 1
ATOM 823 C CA . PRO A 1 101 ? -5.276 11.740 5.323 1.00 96.62 101 PRO A CA 1
ATOM 824 C C . PRO A 1 101 ? -5.347 11.305 6.796 1.00 96.62 101 PRO A C 1
ATOM 826 O O . PRO A 1 101 ? -4.351 11.389 7.510 1.00 96.62 101 PRO A O 1
ATOM 829 N N . GLN A 1 102 ? -6.492 10.781 7.248 1.00 95.25 102 GLN A N 1
ATOM 830 C CA . GLN A 1 102 ? -6.725 10.267 8.600 1.00 95.25 102 GLN A CA 1
ATOM 831 C C . GLN A 1 102 ? -5.785 9.114 8.985 1.00 95.25 102 GLN A C 1
ATOM 833 O O . GLN A 1 102 ? -5.613 8.843 10.170 1.00 95.25 102 GLN A O 1
ATOM 838 N N . ILE A 1 103 ? -5.157 8.437 8.016 1.00 95.00 103 ILE A N 1
ATOM 839 C CA . ILE A 1 103 ? -4.185 7.371 8.300 1.00 95.00 103 ILE A CA 1
ATOM 840 C C . ILE A 1 103 ? -2.782 7.900 8.645 1.00 95.00 103 ILE A C 1
ATOM 842 O O . ILE A 1 103 ? -1.896 7.122 8.991 1.00 95.00 103 ILE A O 1
ATOM 846 N N . LEU A 1 104 ? -2.542 9.210 8.534 1.00 94.06 104 LEU A N 1
ATOM 847 C CA . LEU A 1 104 ? -1.241 9.841 8.776 1.00 94.06 104 LEU A CA 1
ATOM 848 C C . LEU A 1 104 ? -1.064 10.250 10.249 1.00 94.06 104 LEU A C 1
ATOM 850 O O . LEU A 1 104 ? -0.684 11.380 10.549 1.00 94.06 104 LEU A O 1
ATOM 854 N N . ILE A 1 105 ? -1.348 9.333 11.178 1.00 93.00 105 ILE A N 1
ATOM 855 C CA . ILE A 1 105 ? -1.238 9.578 12.625 1.00 93.00 105 ILE A CA 1
ATOM 856 C C . ILE A 1 105 ? 0.056 8.982 13.211 1.00 93.00 105 ILE A C 1
ATOM 858 O O . ILE A 1 105 ? 0.492 7.922 12.760 1.00 93.00 105 ILE A O 1
ATOM 862 N N . PRO A 1 106 ? 0.661 9.590 14.255 1.00 88.44 106 PRO A N 1
ATOM 863 C CA . PRO A 1 106 ? 1.976 9.177 14.769 1.00 88.44 106 PRO A CA 1
ATOM 864 C C . PRO A 1 106 ? 2.083 7.712 15.217 1.00 88.44 106 PRO A C 1
ATOM 866 O O . PRO A 1 106 ? 3.137 7.094 15.084 1.00 88.44 106 PRO A O 1
ATOM 869 N N . ASN A 1 107 ? 0.990 7.143 15.729 1.00 90.31 107 ASN A N 1
ATOM 870 C CA . ASN A 1 107 ? 0.964 5.783 16.273 1.00 90.31 107 ASN A CA 1
ATOM 871 C C . ASN A 1 107 ? 0.637 4.709 15.223 1.00 90.31 107 ASN A C 1
ATOM 873 O O . ASN A 1 107 ? 0.561 3.530 15.569 1.00 90.31 107 ASN A O 1
ATOM 877 N N . LEU A 1 108 ? 0.447 5.096 13.956 1.00 93.25 108 LEU A N 1
ATOM 878 C CA . LEU A 1 108 ? 0.156 4.182 12.858 1.00 93.25 108 LEU A CA 1
ATOM 879 C C . LEU A 1 108 ? 1.348 4.106 11.902 1.00 93.25 108 LEU A C 1
ATOM 881 O O . LEU A 1 108 ? 1.778 5.097 11.315 1.00 93.25 108 LEU A O 1
ATOM 885 N N . LYS A 1 109 ? 1.908 2.907 11.747 1.00 95.19 109 LYS A N 1
ATOM 886 C CA . LYS A 1 109 ? 3.061 2.673 10.875 1.00 95.19 109 LYS A CA 1
ATOM 887 C C . LYS A 1 109 ? 2.592 2.369 9.458 1.00 95.19 109 LYS A C 1
ATOM 889 O O . LYS A 1 109 ? 1.877 1.396 9.255 1.00 95.19 109 LYS A O 1
ATOM 894 N N . ASN A 1 110 ? 3.081 3.119 8.477 1.00 95.56 110 ASN A N 1
ATOM 895 C CA . ASN A 1 110 ? 2.852 2.828 7.061 1.00 95.56 110 ASN A CA 1
ATOM 896 C C . ASN A 1 110 ? 4.088 2.133 6.476 1.00 95.56 110 ASN A C 1
ATOM 898 O O . ASN A 1 110 ? 5.195 2.672 6.540 1.00 95.56 110 ASN A O 1
ATOM 902 N N . LYS A 1 111 ? 3.904 0.930 5.929 1.00 96.25 111 LYS A N 1
ATOM 903 C CA . LYS A 1 111 ? 4.932 0.166 5.209 1.00 96.25 111 LYS A CA 1
ATOM 904 C C . LYS A 1 111 ? 4.553 0.069 3.738 1.00 96.25 111 LYS A C 1
ATOM 906 O O . LYS A 1 111 ? 3.389 -0.166 3.433 1.00 96.25 111 LYS A O 1
ATOM 911 N N . TYR A 1 112 ? 5.536 0.191 2.853 1.00 97.00 112 TYR A N 1
ATOM 912 C CA . TYR A 1 112 ? 5.344 0.080 1.409 1.00 97.00 112 TYR A CA 1
ATOM 913 C C . TYR A 1 112 ? 6.170 -1.082 0.891 1.00 97.00 112 TYR A C 1
ATOM 915 O O . TYR A 1 112 ? 7.391 -1.105 1.043 1.00 97.00 112 TYR A O 1
ATOM 923 N N . VAL A 1 113 ? 5.495 -2.062 0.312 1.00 95.50 113 VAL A N 1
ATOM 924 C CA . VAL A 1 113 ? 6.079 -3.346 -0.040 1.00 95.50 113 VAL A CA 1
ATOM 925 C C . VAL A 1 113 ? 5.837 -3.623 -1.506 1.00 95.50 113 VAL A C 1
ATOM 927 O O . VAL A 1 113 ? 4.719 -3.493 -1.993 1.00 95.50 113 VAL A O 1
ATOM 930 N N . TRP A 1 114 ? 6.893 -4.034 -2.193 1.00 94.50 114 TRP A N 1
ATOM 931 C CA . TRP A 1 114 ? 6.822 -4.482 -3.570 1.00 94.50 114 TRP A CA 1
ATOM 932 C C . TRP A 1 114 ? 7.027 -5.996 -3.627 1.00 94.50 114 TRP A C 1
ATOM 934 O O . TRP A 1 114 ? 8.011 -6.531 -3.117 1.00 94.50 114 TRP A O 1
ATOM 944 N N . ILE A 1 115 ? 6.088 -6.699 -4.248 1.00 94.25 115 ILE A N 1
ATOM 945 C CA . ILE A 1 115 ? 6.159 -8.125 -4.527 1.00 94.25 115 ILE A CA 1
ATOM 946 C C . ILE A 1 115 ? 6.287 -8.315 -6.035 1.00 94.25 115 ILE A C 1
ATOM 948 O O . ILE A 1 115 ? 5.489 -7.802 -6.816 1.00 94.25 115 ILE A O 1
ATOM 952 N N . SER A 1 116 ? 7.281 -9.082 -6.461 1.00 92.12 116 SER A N 1
ATOM 953 C CA . SER A 1 116 ? 7.458 -9.407 -7.866 1.00 92.12 116 SER A CA 1
ATOM 954 C C . SER A 1 116 ? 6.468 -10.472 -8.328 1.00 92.12 116 SER A C 1
ATOM 956 O O . SER A 1 116 ? 6.267 -11.493 -7.659 1.00 92.12 116 SER A O 1
ATOM 958 N N . THR A 1 117 ? 5.892 -10.288 -9.514 1.00 88.75 117 THR A N 1
ATOM 959 C CA . THR A 1 117 ? 5.133 -11.343 -10.206 1.00 88.75 117 THR A CA 1
ATOM 960 C C . THR A 1 117 ? 6.042 -12.424 -10.802 1.00 88.75 117 THR A C 1
ATOM 962 O O . THR A 1 117 ? 5.596 -13.558 -10.958 1.00 88.75 117 THR A O 1
ATOM 965 N N . SER A 1 118 ? 7.313 -12.109 -11.075 1.00 80.75 118 SER A N 1
ATOM 966 C CA . SER A 1 118 ? 8.297 -12.981 -11.738 1.00 80.75 118 SER A CA 1
ATOM 967 C C . SER A 1 118 ? 9.681 -12.929 -11.069 1.00 80.75 118 SER A C 1
ATOM 969 O O . SER A 1 118 ? 9.867 -12.236 -10.072 1.00 80.75 118 SER A O 1
ATOM 971 N N . GLY A 1 119 ? 10.682 -13.610 -11.634 1.00 72.75 119 GLY A N 1
ATOM 972 C CA . GLY A 1 119 ? 12.066 -13.520 -11.153 1.00 72.75 119 GLY A CA 1
ATOM 973 C C . GLY A 1 119 ? 12.596 -12.078 -11.103 1.00 72.75 119 GLY A C 1
ATOM 974 O O . GLY A 1 119 ? 12.201 -11.222 -11.901 1.00 72.75 119 GLY A O 1
ATOM 975 N N . MET A 1 120 ? 13.489 -11.818 -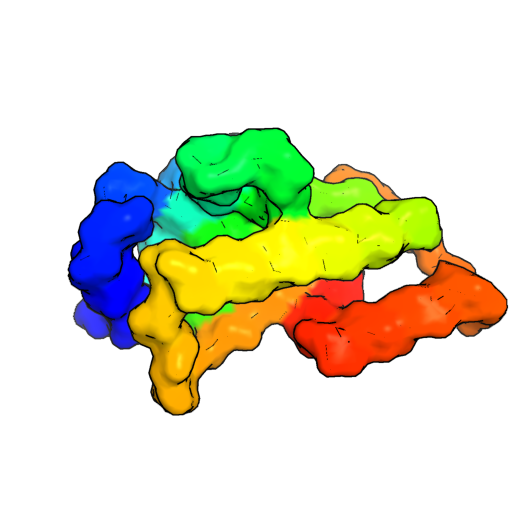10.148 1.00 75.94 120 MET A N 1
ATOM 976 C CA . MET A 1 120 ? 14.064 -10.500 -9.869 1.00 75.94 120 MET A CA 1
ATOM 977 C C . MET A 1 120 ? 15.439 -10.360 -10.524 1.00 75.94 120 MET A C 1
ATOM 979 O O . MET A 1 120 ? 16.400 -10.994 -10.094 1.00 75.94 120 MET A O 1
ATOM 983 N N . HIS A 1 121 ? 15.558 -9.490 -11.527 1.00 72.69 121 HIS A N 1
ATOM 984 C CA . HIS A 1 121 ? 16.835 -9.226 -12.193 1.00 72.69 121 HIS A CA 1
ATOM 985 C C . HIS A 1 121 ? 17.228 -7.764 -12.018 1.00 72.69 121 HIS A C 1
ATOM 987 O O . HIS A 1 121 ? 16.767 -6.879 -12.744 1.00 72.69 121 HIS A O 1
ATOM 993 N N . PHE A 1 122 ? 18.107 -7.518 -11.045 1.00 71.44 122 PHE A N 1
ATOM 994 C CA . PHE A 1 122 ? 18.598 -6.182 -10.740 1.00 71.44 122 PHE A CA 1
ATOM 995 C C . PHE A 1 122 ? 20.084 -6.028 -11.050 1.00 71.44 122 PHE A C 1
ATOM 997 O O . PHE A 1 122 ? 20.895 -6.849 -10.614 1.00 71.44 122 PHE A O 1
ATOM 1004 N N . PRO A 1 123 ? 20.475 -4.953 -11.755 1.00 68.62 123 PRO A N 1
ATOM 1005 C CA . PRO A 1 123 ? 21.880 -4.672 -11.988 1.00 68.62 123 PRO A CA 1
ATOM 1006 C C . PRO A 1 123 ? 22.565 -4.254 -10.679 1.00 68.62 123 PRO A C 1
ATOM 1008 O O . PRO A 1 123 ? 22.043 -3.442 -9.912 1.00 68.62 123 PRO A O 1
ATOM 1011 N N . LYS A 1 124 ? 23.772 -4.783 -10.443 1.00 72.12 124 LYS A N 1
ATOM 1012 C CA . LYS A 1 124 ? 24.591 -4.489 -9.250 1.00 72.12 124 LYS A CA 1
ATOM 1013 C C . LYS A 1 124 ? 25.265 -3.107 -9.293 1.00 72.12 124 LYS A C 1
ATOM 1015 O O . LYS A 1 124 ? 25.841 -2.679 -8.299 1.00 72.12 124 LYS A O 1
ATOM 1020 N N . SER A 1 125 ? 25.196 -2.403 -10.423 1.00 73.56 125 SER A N 1
ATOM 1021 C CA . SER A 1 125 ? 25.784 -1.075 -10.629 1.00 73.56 125 SER A CA 1
ATOM 1022 C C . SER A 1 125 ? 25.028 -0.283 -11.713 1.00 73.56 125 SER A C 1
ATOM 1024 O O . SER A 1 125 ? 24.082 -0.776 -12.332 1.00 73.56 125 SER A O 1
ATOM 1026 N N . GLY A 1 126 ? 25.397 0.984 -11.925 1.00 79.94 126 GLY A N 1
ATOM 1027 C CA . GLY A 1 126 ? 24.829 1.823 -12.988 1.00 79.94 126 GLY A CA 1
ATOM 1028 C C . GLY A 1 126 ? 23.460 2.443 -12.667 1.00 79.94 126 GLY A C 1
ATOM 1029 O O . GLY A 1 126 ? 23.103 2.666 -11.508 1.00 79.94 126 GLY A O 1
ATOM 1030 N N . LYS A 1 127 ? 22.693 2.790 -13.711 1.00 77.81 127 LYS A N 1
ATOM 1031 C CA . LYS A 1 127 ? 21.417 3.525 -13.573 1.00 77.81 127 LYS A CA 1
ATOM 1032 C C . LYS A 1 127 ? 20.376 2.751 -12.750 1.00 77.81 127 LYS A C 1
ATOM 1034 O O . LYS A 1 127 ? 19.742 3.345 -11.884 1.00 77.81 127 LYS A O 1
ATOM 1039 N N . GLY A 1 128 ? 20.241 1.440 -12.966 1.00 74.31 128 GLY A N 1
ATOM 1040 C CA . GLY A 1 128 ? 19.305 0.603 -12.206 1.00 74.31 128 GLY A CA 1
ATOM 1041 C C . GLY A 1 128 ? 19.637 0.537 -10.713 1.00 74.31 128 GLY A C 1
ATOM 1042 O O . GLY A 1 128 ? 18.743 0.663 -9.882 1.00 74.31 128 GLY A O 1
ATOM 1043 N N . TYR A 1 129 ? 20.923 0.476 -10.358 1.00 81.00 129 TYR A N 1
ATOM 1044 C CA . TYR A 1 129 ? 21.354 0.543 -8.961 1.00 81.00 129 TYR A CA 1
ATOM 1045 C C . TYR A 1 129 ? 20.984 1.881 -8.297 1.00 81.00 129 TYR A C 1
ATOM 1047 O O . TYR A 1 129 ? 20.454 1.898 -7.187 1.00 81.00 129 TYR A O 1
ATOM 1055 N N . LYS A 1 130 ? 21.175 3.016 -8.989 1.00 83.06 130 LYS A N 1
ATOM 1056 C CA . LYS A 1 130 ? 20.755 4.336 -8.473 1.00 83.06 130 LYS A CA 1
ATOM 1057 C C . LYS A 1 130 ? 19.246 4.400 -8.202 1.00 83.06 130 LYS A C 1
ATOM 1059 O O . LYS A 1 130 ? 18.830 5.013 -7.220 1.00 83.06 130 LYS A O 1
ATOM 1064 N N . LEU A 1 131 ? 18.436 3.757 -9.044 1.00 81.00 131 LEU A N 1
ATOM 1065 C CA . LEU A 1 131 ? 16.987 3.685 -8.858 1.00 81.00 131 LEU A CA 1
ATOM 1066 C C . LEU A 1 131 ? 16.600 2.832 -7.637 1.00 81.00 131 LEU A C 1
ATOM 1068 O O . LEU A 1 131 ? 15.752 3.256 -6.857 1.00 81.00 131 LEU A O 1
ATOM 1072 N N . LEU A 1 132 ? 17.281 1.711 -7.381 1.00 82.50 132 LEU A N 1
ATOM 1073 C CA . LEU A 1 132 ? 17.090 0.937 -6.142 1.00 82.50 132 LEU A CA 1
ATOM 1074 C C . LEU A 1 132 ? 17.438 1.746 -4.887 1.00 82.50 132 LEU A C 1
ATOM 1076 O O . LEU A 1 132 ? 16.721 1.711 -3.889 1.00 82.50 132 LEU A O 1
ATOM 1080 N N . GLN A 1 133 ? 18.513 2.535 -4.938 1.00 86.69 133 GLN A N 1
ATOM 1081 C CA . GLN A 1 133 ? 18.870 3.424 -3.830 1.00 86.69 133 GLN A CA 1
ATOM 1082 C C . GLN A 1 133 ? 17.799 4.505 -3.596 1.00 86.69 133 GLN A C 1
ATOM 1084 O O . GLN A 1 133 ? 17.604 4.941 -2.462 1.00 86.69 133 GLN A O 1
ATOM 1089 N N . LYS A 1 134 ? 17.070 4.916 -4.642 1.00 86.94 134 LYS A N 1
ATOM 1090 C CA . LYS A 1 134 ? 15.927 5.829 -4.519 1.00 86.94 134 LYS A CA 1
ATOM 1091 C C . LYS A 1 134 ? 14.729 5.160 -3.836 1.00 86.94 134 LYS A C 1
ATOM 1093 O O . LYS A 1 134 ? 14.141 5.799 -2.971 1.00 86.94 134 LYS A O 1
ATOM 1098 N N . LEU A 1 135 ? 14.423 3.892 -4.136 1.00 87.81 135 LEU A N 1
ATOM 1099 C CA . LEU A 1 135 ? 13.376 3.135 -3.425 1.00 87.81 135 LEU A CA 1
ATOM 1100 C C . LEU A 1 135 ? 13.641 3.081 -1.916 1.00 87.81 135 LEU A C 1
ATOM 1102 O O . LEU A 1 135 ? 12.761 3.409 -1.124 1.00 87.81 135 LEU A O 1
ATOM 1106 N N . LYS A 1 136 ? 14.889 2.795 -1.519 1.00 87.94 136 LYS A N 1
ATOM 1107 C CA . LYS A 1 136 ? 15.289 2.781 -0.102 1.00 87.94 136 LYS A CA 1
ATOM 1108 C C . LYS A 1 136 ? 15.040 4.119 0.594 1.00 87.94 136 LYS A C 1
ATOM 1110 O O . LYS A 1 136 ? 14.553 4.141 1.719 1.00 87.94 136 LYS A O 1
ATOM 1115 N N . LYS A 1 137 ? 15.335 5.244 -0.072 1.00 89.94 137 LYS A N 1
ATOM 1116 C CA . LYS A 1 137 ? 15.054 6.589 0.468 1.00 89.94 137 LYS A CA 1
ATOM 1117 C C . LYS A 1 137 ? 13.556 6.848 0.640 1.00 89.94 137 LYS A C 1
ATOM 1119 O O . LYS A 1 137 ? 13.171 7.540 1.575 1.00 89.94 137 LYS A O 1
ATOM 1124 N N . LEU A 1 138 ? 12.728 6.280 -0.236 1.00 90.44 138 LEU A N 1
ATOM 1125 C CA . LEU A 1 138 ? 11.267 6.328 -0.142 1.00 90.44 138 LEU A CA 1
ATOM 1126 C C . LEU A 1 138 ? 10.696 5.317 0.865 1.00 90.44 138 LEU A C 1
ATOM 1128 O O . LEU A 1 138 ? 9.485 5.277 1.044 1.00 90.44 138 LEU A O 1
ATOM 1132 N N . LYS A 1 139 ? 11.546 4.516 1.528 1.00 92.62 139 LYS A N 1
ATOM 1133 C CA . LYS A 1 139 ? 11.145 3.428 2.435 1.00 92.62 139 LYS A CA 1
ATOM 1134 C C . LYS A 1 139 ? 10.206 2.411 1.768 1.00 92.62 139 LYS A C 1
ATOM 1136 O O . LYS A 1 139 ? 9.362 1.818 2.436 1.00 92.62 139 LYS A O 1
ATOM 1141 N N . ILE A 1 140 ? 10.363 2.230 0.456 1.00 92.12 140 ILE A N 1
ATOM 1142 C CA . ILE A 1 140 ? 9.750 1.131 -0.284 1.00 92.12 140 ILE A CA 1
ATOM 1143 C C . ILE A 1 140 ? 10.706 -0.049 -0.165 1.00 92.12 140 ILE A C 1
ATOM 1145 O O . ILE A 1 140 ? 11.886 0.068 -0.519 1.00 92.12 140 ILE A O 1
ATOM 1149 N N . ASP A 1 141 ? 10.207 -1.165 0.352 1.00 88.62 141 ASP A N 1
ATOM 1150 C CA . ASP A 1 141 ? 10.978 -2.394 0.448 1.00 88.62 141 ASP A CA 1
ATOM 1151 C C . ASP A 1 141 ? 11.450 -2.841 -0.940 1.00 88.62 141 ASP A C 1
ATOM 1153 O O . ASP A 1 141 ? 10.749 -2.700 -1.946 1.00 88.62 141 ASP A O 1
ATOM 1157 N N . ASN A 1 142 ? 12.651 -3.422 -0.989 1.00 82.81 142 ASN A N 1
ATOM 1158 C CA . ASN A 1 142 ? 13.108 -4.111 -2.190 1.00 82.81 142 ASN A CA 1
ATOM 1159 C C . ASN A 1 142 ? 12.089 -5.191 -2.588 1.00 82.81 142 ASN A C 1
ATOM 1161 O O . ASN A 1 142 ? 11.475 -5.792 -1.699 1.00 82.81 142 ASN A O 1
ATOM 1165 N N . PRO A 1 143 ? 11.952 -5.473 -3.895 1.00 87.31 143 PRO A N 1
ATOM 1166 C CA . PRO A 1 143 ? 11.033 -6.494 -4.363 1.00 87.31 143 PRO A CA 1
ATOM 1167 C C . PRO A 1 143 ? 11.352 -7.840 -3.724 1.00 87.31 143 PRO A C 1
ATOM 1169 O O . PRO A 1 143 ? 12.516 -8.166 -3.475 1.00 87.31 143 PRO A O 1
ATOM 1172 N N . ARG A 1 144 ? 10.303 -8.615 -3.465 1.00 90.00 144 ARG A N 1
ATOM 1173 C CA . ARG A 1 144 ? 10.384 -9.990 -2.959 1.00 90.00 144 ARG A CA 1
ATOM 1174 C C . ARG A 1 144 ? 9.414 -10.872 -3.730 1.00 90.00 144 ARG A C 1
ATOM 1176 O O . ARG A 1 144 ? 8.461 -10.373 -4.313 1.00 90.00 144 ARG A O 1
ATOM 1183 N N . GLU A 1 145 ? 9.612 -12.183 -3.739 1.00 90.25 145 GLU A N 1
ATOM 1184 C CA . GLU A 1 145 ? 8.656 -13.091 -4.397 1.00 90.25 145 GLU A CA 1
ATOM 1185 C C . GLU A 1 145 ? 7.416 -13.368 -3.543 1.00 90.25 145 GLU A C 1
ATOM 1187 O O . GLU A 1 145 ? 6.327 -13.597 -4.083 1.00 90.25 145 GLU A O 1
ATOM 1192 N N . TYR A 1 146 ? 7.608 -13.320 -2.224 1.00 92.38 146 TYR A N 1
ATOM 1193 C CA . TYR A 1 146 ? 6.609 -13.491 -1.181 1.00 92.38 146 TYR A CA 1
ATOM 1194 C C . TYR A 1 146 ? 6.956 -12.615 0.029 1.00 92.38 146 TYR A C 1
ATOM 1196 O O . TYR A 1 146 ? 8.100 -12.176 0.195 1.00 92.38 146 TYR A O 1
ATOM 1204 N N . ILE A 1 147 ? 5.964 -12.367 0.880 1.00 93.88 147 ILE A N 1
ATOM 1205 C CA . ILE A 1 147 ? 6.125 -11.647 2.143 1.00 93.88 147 ILE A CA 1
ATOM 1206 C C . ILE A 1 147 ? 5.399 -12.390 3.256 1.00 93.88 147 ILE A C 1
ATOM 1208 O O . ILE A 1 147 ? 4.339 -12.965 3.023 1.00 93.88 147 ILE A O 1
ATOM 1212 N N . SER A 1 148 ? 5.959 -12.324 4.459 1.00 93.69 148 SER A N 1
ATOM 1213 C CA . SER A 1 148 ? 5.287 -12.724 5.690 1.00 93.69 148 SER A CA 1
ATOM 1214 C C . SER A 1 148 ? 5.165 -11.483 6.566 1.00 93.69 148 SER A C 1
ATOM 1216 O O . SER A 1 148 ? 6.160 -10.799 6.836 1.00 93.69 148 SER A O 1
ATOM 1218 N N . ILE A 1 149 ? 3.930 -11.116 6.882 1.00 91.06 149 ILE A N 1
ATOM 1219 C CA . ILE A 1 149 ? 3.587 -9.977 7.722 1.00 91.06 149 ILE A CA 1
ATOM 1220 C C . ILE A 1 149 ? 3.306 -10.547 9.114 1.00 91.06 149 ILE A C 1
ATOM 1222 O O . ILE A 1 149 ? 2.422 -11.402 9.204 1.00 91.06 149 ILE A O 1
ATOM 1226 N N . PRO A 1 150 ? 4.039 -10.105 10.156 1.00 82.31 150 PRO A N 1
ATOM 1227 C CA . PRO A 1 150 ? 3.731 -10.479 11.525 1.00 82.31 150 PRO A CA 1
ATOM 1228 C C . PRO A 1 150 ? 2.293 -10.091 11.825 1.00 82.31 150 PRO A C 1
ATOM 1230 O O . PRO A 1 150 ? 1.952 -8.893 11.665 1.00 82.31 150 PRO A O 1
#

Secondary structure (DSSP, 8-state):
--HHHHHHHH-HHHHTT-EETTTTS-HHHHTTEEE-SSSEEEEE-HHHHHHH-TTSPP--EEEEETTEEEEEEE---STTHHHHHHHHHHHHHHHHHHH-GGG--TT-EEEEEEE-SS-----SSHHHHHHHHHHHHTTBPPPBS-EEE-